Protein AF-A0A254QIM7-F1 (afdb_monomer_lite)

Sequence (101 aa):
MKIKALIISCLAGILVAGCGAAGQEIDKEASAKAVGNAQMARQIFDAAGGKFEAVSEADKAKLKEAYGGEAGVQKLWASMTNPPIGSGSMPPGAPVPPGGN

pLDDT: mean 70.05, std 21.86, range [36.47, 94.81]

Radius of gyration: 19.87 Å; chains: 1; bounding box: 61×27×46 Å

Secondary structure (DSSP, 8-state):
-----------------SS--------HHHHHHHHHHHHHHHHHHHHTTT-GGGS-HHHHHHHHHHHTSHHHHHHHHHHHHS--TTS----TTPPPPS---

Structure (mmCIF, N/CA/C/O backbone):
data_AF-A0A254QIM7-F1
#
_entry.id   AF-A0A254QIM7-F1
#
loop_
_atom_site.group_PDB
_atom_site.id
_atom_site.type_symbol
_atom_site.label_atom_id
_atom_site.label_alt_id
_atom_site.label_comp_id
_atom_site.label_asym_id
_atom_site.label_entity_id
_atom_site.label_seq_id
_atom_site.pdbx_PDB_ins_code
_atom_site.Cartn_x
_atom_site.Cartn_y
_atom_site.Cartn_z
_atom_site.occupancy
_atom_site.B_iso_or_equiv
_atom_site.auth_seq_id
_atom_site.auth_comp_id
_atom_site.auth_asym_id
_atom_site.auth_atom_id
_atom_site.pdbx_PDB_model_num
ATOM 1 N N . MET A 1 1 ? 41.458 13.959 -10.820 1.00 42.72 1 MET A N 1
ATOM 2 C CA . MET A 1 1 ? 40.086 14.520 -10.785 1.00 42.72 1 MET A CA 1
ATOM 3 C C . MET A 1 1 ? 39.725 15.074 -12.159 1.00 42.72 1 MET A C 1
ATOM 5 O O . MET A 1 1 ? 40.601 15.659 -12.777 1.00 42.72 1 MET A O 1
ATOM 9 N N . LYS A 1 2 ? 38.435 14.956 -12.525 1.00 36.47 2 LYS A N 1
ATOM 10 C CA . LYS A 1 2 ? 37.676 15.650 -13.596 1.00 36.47 2 LYS A CA 1
ATOM 11 C C . LYS A 1 2 ? 37.476 14.929 -14.951 1.00 36.47 2 LYS A C 1
ATOM 13 O O . LYS A 1 2 ? 38.257 15.063 -15.878 1.00 36.47 2 LYS A O 1
ATOM 18 N N . ILE A 1 3 ? 36.346 14.205 -14.984 1.00 42.56 3 ILE A N 1
ATOM 19 C CA . ILE A 1 3 ? 35.222 14.274 -15.945 1.00 42.56 3 ILE A CA 1
ATOM 20 C C . ILE A 1 3 ? 35.553 14.024 -17.426 1.00 42.56 3 ILE A C 1
ATOM 22 O O . ILE A 1 3 ? 35.963 14.922 -18.152 1.00 42.56 3 ILE A O 1
ATOM 26 N N . LYS A 1 4 ? 35.226 12.812 -17.897 1.00 37.50 4 LYS A N 1
ATOM 27 C CA . LYS A 1 4 ? 34.911 12.548 -19.306 1.00 37.50 4 LYS A CA 1
ATOM 28 C C . LYS A 1 4 ? 33.398 12.645 -19.482 1.00 37.50 4 LYS A C 1
ATOM 30 O O . LYS A 1 4 ? 32.671 11.721 -19.134 1.00 37.50 4 LYS A O 1
ATOM 35 N N . ALA A 1 5 ? 32.945 13.779 -20.002 1.00 45.84 5 ALA A N 1
ATOM 36 C CA . ALA A 1 5 ? 31.655 13.873 -20.661 1.00 45.84 5 ALA A CA 1
ATOM 37 C C . ALA A 1 5 ? 31.830 13.319 -22.081 1.00 45.84 5 ALA A C 1
ATOM 39 O O . ALA A 1 5 ? 32.607 13.873 -22.857 1.00 45.84 5 ALA A O 1
ATOM 40 N N . LEU A 1 6 ? 31.130 12.239 -22.423 1.00 40.03 6 LEU A N 1
ATOM 41 C CA . LEU A 1 6 ? 30.815 11.969 -23.819 1.00 40.03 6 LEU A CA 1
ATOM 42 C C . LEU A 1 6 ? 29.317 11.711 -23.932 1.00 40.03 6 LEU A C 1
ATOM 44 O O . LEU A 1 6 ? 28.758 10.805 -23.320 1.00 40.03 6 LEU A O 1
ATOM 48 N N . ILE A 1 7 ? 28.713 12.631 -24.667 1.00 47.09 7 ILE A N 1
ATOM 49 C CA . ILE A 1 7 ? 27.304 12.827 -24.955 1.00 47.09 7 ILE A CA 1
ATOM 50 C C . ILE A 1 7 ? 26.746 11.560 -25.603 1.00 47.09 7 ILE A C 1
ATOM 52 O O . ILE A 1 7 ? 27.166 11.163 -26.689 1.00 47.09 7 ILE A O 1
ATOM 56 N N . ILE A 1 8 ? 25.809 10.927 -24.900 1.00 47.56 8 ILE A N 1
ATOM 57 C CA . ILE A 1 8 ? 25.000 9.829 -25.416 1.00 47.56 8 ILE A CA 1
ATOM 58 C C . ILE A 1 8 ? 24.074 10.409 -26.481 1.00 47.56 8 ILE A C 1
ATOM 60 O O . ILE A 1 8 ? 23.322 11.352 -26.235 1.00 47.56 8 ILE A O 1
ATOM 64 N N . SER A 1 9 ? 24.200 9.837 -27.674 1.00 42.16 9 SER A N 1
ATOM 65 C CA . SER A 1 9 ? 23.369 10.057 -28.846 1.00 42.16 9 SER A CA 1
ATOM 66 C C . SER A 1 9 ? 21.892 9.889 -28.475 1.00 42.16 9 SER A C 1
ATOM 68 O O . SER A 1 9 ? 21.400 8.778 -28.296 1.00 42.16 9 SER A O 1
ATOM 70 N N . CYS A 1 10 ? 21.202 11.014 -28.308 1.00 43.44 10 CYS A N 1
ATOM 71 C CA . CYS A 1 10 ? 19.755 11.084 -28.192 1.00 43.44 10 CYS A CA 1
ATOM 72 C C . CYS A 1 10 ? 19.206 11.727 -29.464 1.00 43.44 10 CYS A C 1
ATOM 74 O O . CYS A 1 10 ? 19.767 12.704 -29.955 1.00 43.44 10 CYS A O 1
ATOM 76 N N . LEU A 1 11 ? 18.049 11.215 -29.883 1.00 45.91 11 LEU A N 1
ATOM 77 C CA . LEU A 1 11 ? 17.141 11.723 -30.915 1.00 45.91 11 LEU A CA 1
ATOM 78 C C . LEU A 1 11 ? 17.481 11.353 -32.366 1.00 45.91 11 LEU A C 1
ATOM 80 O O . LEU A 1 11 ? 18.261 12.025 -33.027 1.00 45.91 11 LEU A O 1
ATOM 84 N N . ALA A 1 12 ? 16.748 10.381 -32.915 1.00 42.22 12 ALA A N 1
ATOM 85 C CA . ALA A 1 12 ? 15.589 10.692 -33.765 1.00 42.22 12 ALA A CA 1
ATOM 86 C C . ALA A 1 12 ? 14.955 9.409 -34.340 1.00 42.22 12 ALA A C 1
ATOM 88 O O . ALA A 1 12 ? 15.630 8.593 -34.956 1.00 42.22 12 ALA A O 1
ATOM 89 N N . GLY A 1 13 ? 13.637 9.279 -34.174 1.00 38.88 13 GLY A N 1
ATOM 90 C CA . GLY A 1 13 ? 12.810 8.148 -34.616 1.00 38.88 13 GLY A CA 1
ATOM 91 C C . GLY A 1 13 ? 12.216 7.457 -33.387 1.00 38.88 13 GLY A C 1
ATOM 92 O O . GLY A 1 13 ? 12.945 6.851 -32.621 1.00 38.88 13 GLY A O 1
ATOM 93 N N . ILE A 1 14 ? 10.927 7.540 -33.072 1.00 49.31 14 ILE A N 1
ATOM 94 C CA . ILE A 1 14 ? 9.760 7.407 -33.943 1.00 49.31 14 ILE A CA 1
ATOM 95 C C . ILE A 1 14 ? 8.618 8.265 -33.383 1.00 49.31 14 ILE A C 1
ATOM 97 O O . ILE A 1 14 ? 8.361 8.314 -32.182 1.00 49.31 14 ILE A O 1
ATOM 101 N N . LEU A 1 15 ? 7.954 8.955 -34.300 1.00 43.22 15 LEU A N 1
ATOM 102 C CA . LEU A 1 15 ? 6.749 9.742 -34.110 1.00 43.22 15 LEU A CA 1
ATOM 103 C C . LEU A 1 15 ? 5.514 8.819 -34.176 1.00 43.22 15 LEU A C 1
ATOM 105 O O . LEU A 1 15 ? 5.419 8.000 -35.083 1.00 43.22 15 LEU A O 1
ATOM 109 N N . VAL A 1 16 ? 4.555 9.087 -33.280 1.00 42.09 16 VAL A N 1
ATOM 110 C CA . VAL A 1 16 ? 3.091 8.924 -33.437 1.00 42.09 16 VAL A CA 1
ATOM 111 C C . VAL A 1 16 ? 2.427 7.644 -32.885 1.00 42.09 16 VAL A C 1
ATOM 113 O O . VAL A 1 16 ? 2.447 6.577 -33.481 1.00 42.09 16 VAL A O 1
ATOM 116 N N . ALA A 1 17 ? 1.691 7.906 -31.792 1.00 43.41 17 ALA A N 1
ATOM 117 C CA . ALA A 1 17 ? 0.436 7.308 -31.318 1.00 43.41 17 ALA A CA 1
ATOM 118 C C . ALA A 1 17 ? 0.459 5.973 -30.544 1.00 43.41 17 ALA A C 1
ATOM 120 O O . ALA A 1 17 ? 0.570 4.898 -31.113 1.00 43.41 17 ALA A O 1
ATOM 121 N N . GLY A 1 18 ? 0.164 6.083 -29.238 1.00 37.78 18 GLY A N 1
ATOM 122 C CA . GLY A 1 18 ? -0.435 5.024 -28.415 1.00 37.78 18 GLY A CA 1
ATOM 123 C C . GLY A 1 18 ? 0.556 4.034 -27.804 1.00 37.78 18 GLY A C 1
ATOM 124 O O . GLY A 1 18 ? 1.156 3.237 -28.506 1.00 37.78 18 GLY A O 1
ATOM 125 N N . CYS A 1 19 ? 0.710 4.052 -26.475 1.00 47.53 19 CYS A N 1
ATOM 126 C CA . CYS A 1 19 ? 1.474 3.041 -25.726 1.00 47.53 19 CYS A CA 1
ATOM 127 C C . CYS A 1 19 ? 2.942 2.849 -26.189 1.00 47.53 19 CYS A C 1
ATOM 129 O O . CYS A 1 19 ? 3.475 1.746 -26.186 1.00 47.53 19 CYS A O 1
ATOM 131 N N . GLY A 1 20 ? 3.615 3.929 -26.590 1.00 45.00 20 GLY A N 1
ATOM 132 C CA . GLY A 1 20 ? 5.033 3.918 -26.948 1.00 45.00 20 GLY A CA 1
ATOM 133 C C . GLY A 1 20 ? 5.924 4.277 -25.762 1.00 45.00 20 GLY A C 1
ATOM 134 O O . GLY A 1 20 ? 6.293 5.436 -25.603 1.00 45.00 20 GLY A O 1
ATOM 135 N N . ALA A 1 21 ? 6.302 3.292 -24.953 1.00 43.81 21 ALA A N 1
ATOM 136 C CA . ALA A 1 21 ? 7.567 3.343 -24.231 1.00 43.81 21 ALA A CA 1
ATOM 137 C C . ALA A 1 21 ? 8.424 2.218 -24.805 1.00 43.81 21 ALA A C 1
ATOM 139 O O . ALA A 1 21 ? 8.047 1.050 -24.734 1.00 43.81 21 ALA A O 1
ATOM 140 N N . ALA A 1 22 ? 9.522 2.607 -25.455 1.00 44.88 22 ALA A N 1
ATOM 141 C CA . ALA A 1 22 ? 10.554 1.722 -25.972 1.00 44.88 22 ALA A CA 1
ATOM 142 C C . ALA A 1 22 ? 10.800 0.570 -24.995 1.00 44.88 22 ALA A C 1
ATOM 144 O O . ALA A 1 22 ? 10.869 0.823 -23.794 1.00 44.88 22 ALA A O 1
ATOM 145 N N . GLY A 1 23 ? 10.900 -0.657 -25.516 1.00 45.72 23 GLY A N 1
ATOM 146 C CA . GLY A 1 23 ? 11.129 -1.868 -24.735 1.00 45.72 23 GLY A CA 1
ATOM 147 C C . GLY A 1 23 ? 12.285 -1.688 -23.759 1.00 45.72 23 GLY A C 1
ATOM 148 O O . GLY A 1 23 ? 13.441 -1.911 -24.100 1.00 45.72 23 GLY A O 1
ATOM 149 N N . GLN A 1 24 ? 11.964 -1.264 -22.540 1.00 52.06 24 GLN A N 1
ATOM 150 C CA . GLN A 1 24 ? 12.822 -1.490 -21.403 1.00 52.06 24 GLN A CA 1
ATOM 151 C C . GLN A 1 24 ? 12.715 -2.984 -21.149 1.00 52.06 24 GLN A C 1
ATOM 153 O O . GLN A 1 24 ? 11.603 -3.520 -21.137 1.00 52.06 24 GLN A O 1
ATOM 158 N N . GLU A 1 25 ? 13.847 -3.669 -20.990 1.00 54.41 25 GLU A N 1
ATOM 159 C CA . GLU A 1 25 ? 13.815 -4.982 -20.362 1.00 54.41 25 GLU A CA 1
ATOM 160 C C . GLU A 1 25 ? 13.013 -4.826 -19.073 1.00 54.41 25 GLU A C 1
ATOM 162 O O . GLU A 1 25 ? 13.403 -4.097 -18.161 1.00 54.41 25 GLU A O 1
ATOM 167 N N . ILE A 1 26 ? 11.820 -5.418 -19.068 1.00 61.03 26 ILE A N 1
ATOM 168 C CA . ILE A 1 26 ? 10.952 -5.402 -17.909 1.00 61.03 26 ILE A CA 1
ATOM 169 C C . ILE A 1 26 ? 11.718 -6.179 -16.852 1.00 61.03 26 ILE A C 1
ATOM 171 O O . ILE A 1 26 ? 11.862 -7.399 -16.963 1.00 61.03 26 ILE A O 1
ATOM 175 N N . ASP A 1 27 ? 12.231 -5.467 -15.853 1.00 77.50 27 ASP A N 1
ATOM 176 C CA . ASP A 1 27 ? 12.780 -6.086 -14.661 1.00 77.50 27 ASP A CA 1
ATOM 177 C C . ASP A 1 27 ? 11.658 -6.938 -14.052 1.00 77.50 27 ASP A C 1
ATOM 179 O O . ASP A 1 27 ? 10.659 -6.439 -13.515 1.00 77.50 27 ASP A O 1
ATOM 183 N N . LYS A 1 28 ? 11.778 -8.255 -14.247 1.00 81.19 28 LYS A N 1
ATOM 184 C CA . LYS A 1 28 ? 10.763 -9.229 -13.845 1.00 81.19 28 LYS A CA 1
ATOM 185 C C . LYS A 1 28 ? 10.606 -9.248 -12.331 1.00 81.19 28 LYS A C 1
ATOM 187 O O . LYS A 1 28 ? 9.502 -9.488 -11.850 1.00 81.19 28 LYS A O 1
ATOM 192 N N . GLU A 1 29 ? 11.675 -8.965 -11.594 1.00 79.44 29 GLU A N 1
ATOM 193 C CA . GLU A 1 29 ? 11.671 -8.902 -10.137 1.00 79.44 29 GLU A CA 1
ATOM 194 C C . GLU A 1 29 ? 10.928 -7.655 -9.659 1.00 79.44 29 GLU A C 1
ATOM 196 O O . GLU A 1 29 ? 10.012 -7.748 -8.838 1.00 79.44 29 GLU A O 1
ATOM 201 N N . ALA A 1 30 ? 11.237 -6.496 -10.246 1.00 77.81 30 ALA A N 1
ATOM 202 C CA . ALA A 1 30 ? 10.522 -5.256 -9.966 1.00 77.81 30 ALA A CA 1
ATOM 203 C C . ALA A 1 30 ? 9.032 -5.367 -10.325 1.00 77.81 30 ALA A C 1
ATOM 205 O O . ALA A 1 30 ? 8.173 -4.883 -9.587 1.00 77.81 30 ALA A O 1
ATOM 206 N N . SER A 1 31 ? 8.712 -6.063 -11.418 1.00 80.38 31 SER A N 1
ATOM 207 C CA . SER A 1 31 ? 7.334 -6.294 -11.863 1.00 80.38 31 SER A CA 1
ATOM 208 C C . SER A 1 31 ? 6.577 -7.239 -10.938 1.00 80.38 31 SER A C 1
ATOM 210 O O . SER A 1 31 ? 5.457 -6.933 -10.536 1.00 80.38 31 SER A O 1
ATOM 212 N N . ALA A 1 32 ? 7.189 -8.357 -10.539 1.00 81.19 32 ALA A N 1
ATOM 213 C CA . ALA A 1 32 ? 6.601 -9.279 -9.572 1.00 81.19 32 ALA A CA 1
ATOM 214 C C . ALA A 1 32 ? 6.355 -8.586 -8.224 1.00 81.19 32 ALA A C 1
ATOM 216 O O . ALA A 1 32 ? 5.284 -8.734 -7.634 1.00 81.19 32 ALA A O 1
ATOM 217 N N . LYS A 1 33 ? 7.304 -7.754 -7.776 1.00 83.62 33 LYS A N 1
ATOM 218 C CA . LYS A 1 33 ? 7.154 -6.933 -6.571 1.00 83.62 33 LYS A CA 1
ATOM 219 C C . LYS A 1 33 ? 6.017 -5.919 -6.708 1.00 83.62 33 LYS A C 1
ATOM 221 O O . LYS A 1 33 ? 5.217 -5.781 -5.788 1.00 83.62 33 LYS A O 1
ATOM 226 N N . ALA A 1 34 ? 5.904 -5.241 -7.849 1.00 80.81 34 ALA A N 1
ATOM 227 C CA . ALA A 1 34 ? 4.820 -4.294 -8.103 1.00 80.81 34 ALA A CA 1
ATOM 228 C C . ALA A 1 34 ? 3.442 -4.978 -8.088 1.00 80.81 34 ALA A C 1
ATOM 230 O O . ALA A 1 34 ? 2.511 -4.459 -7.472 1.00 80.81 34 ALA A O 1
ATOM 231 N N . VAL A 1 35 ? 3.322 -6.163 -8.697 1.00 86.25 35 VAL A N 1
ATOM 232 C CA . VAL A 1 35 ? 2.091 -6.972 -8.669 1.00 86.25 35 VAL A CA 1
ATOM 233 C C . VAL A 1 35 ? 1.758 -7.411 -7.245 1.00 86.25 35 VAL A C 1
ATOM 235 O O . VAL A 1 35 ? 0.621 -7.236 -6.812 1.00 86.25 35 VAL A O 1
ATOM 238 N N . GLY A 1 36 ? 2.739 -7.919 -6.492 1.00 88.25 36 GLY A N 1
ATOM 239 C CA . GLY A 1 36 ? 2.545 -8.310 -5.094 1.00 88.25 36 GLY A CA 1
ATOM 240 C C . GLY A 1 36 ? 2.090 -7.139 -4.220 1.00 88.25 36 GLY A C 1
ATOM 241 O O . GLY A 1 36 ? 1.135 -7.267 -3.455 1.00 88.25 36 GLY A O 1
ATOM 242 N N . ASN A 1 37 ? 2.701 -5.964 -4.399 1.00 88.50 37 ASN A N 1
ATOM 243 C CA . ASN A 1 37 ? 2.306 -4.746 -3.696 1.00 88.50 37 ASN A CA 1
ATOM 244 C C . ASN A 1 37 ? 0.872 -4.322 -4.047 1.00 88.50 37 ASN A C 1
ATOM 246 O O . ASN A 1 37 ? 0.101 -3.986 -3.149 1.00 88.50 37 ASN A O 1
ATOM 250 N N . ALA A 1 38 ? 0.492 -4.385 -5.327 1.00 87.19 38 ALA A N 1
ATOM 251 C CA . ALA A 1 38 ? -0.858 -4.050 -5.775 1.00 87.19 38 ALA A CA 1
ATOM 252 C C . ALA A 1 38 ? -1.917 -5.027 -5.236 1.00 87.19 38 ALA A C 1
ATOM 254 O O . ALA A 1 38 ? -2.981 -4.595 -4.795 1.00 87.19 38 ALA A O 1
ATOM 255 N N . GLN A 1 39 ? -1.624 -6.331 -5.221 1.00 91.81 39 GLN A N 1
ATOM 256 C CA . GLN A 1 39 ? -2.510 -7.349 -4.647 1.00 91.81 39 GLN A CA 1
ATOM 257 C C . GLN A 1 39 ? -2.706 -7.138 -3.144 1.00 91.81 39 GLN A C 1
ATOM 259 O O . GLN A 1 39 ? -3.838 -7.140 -2.663 1.00 91.81 39 GLN A O 1
ATOM 264 N N . MET A 1 40 ? -1.616 -6.896 -2.415 1.00 93.94 40 MET A N 1
ATOM 265 C CA . MET A 1 40 ? -1.640 -6.598 -0.984 1.00 93.94 40 MET A CA 1
ATOM 266 C C . MET A 1 40 ? -2.455 -5.333 -0.691 1.00 93.94 40 MET A C 1
ATOM 268 O O . MET A 1 40 ? -3.350 -5.358 0.153 1.00 93.94 40 MET A O 1
ATOM 272 N N . ALA A 1 41 ? -2.227 -4.252 -1.440 1.00 92.19 41 ALA A N 1
ATOM 273 C CA . ALA A 1 41 ? -3.000 -3.025 -1.303 1.00 92.19 41 ALA A CA 1
ATOM 274 C C . ALA A 1 41 ? -4.494 -3.234 -1.563 1.00 92.19 41 ALA A C 1
ATOM 276 O O . ALA A 1 41 ? -5.322 -2.709 -0.819 1.00 92.19 41 ALA A O 1
ATOM 277 N N . ARG A 1 42 ? -4.845 -4.032 -2.580 1.00 90.19 42 ARG A N 1
ATOM 278 C CA . ARG A 1 42 ? -6.241 -4.334 -2.894 1.00 90.19 42 ARG A CA 1
ATOM 279 C C . ARG A 1 42 ? -6.914 -5.146 -1.791 1.00 90.19 42 ARG A C 1
ATOM 281 O O . ARG A 1 42 ? -8.016 -4.797 -1.388 1.00 90.19 42 ARG A O 1
ATOM 288 N N . GLN A 1 43 ? -6.238 -6.159 -1.253 1.00 91.75 43 GLN A N 1
ATOM 289 C CA . GLN A 1 43 ? -6.748 -6.940 -0.122 1.00 91.75 43 GLN A CA 1
ATOM 290 C C . GLN A 1 43 ? -6.999 -6.065 1.108 1.00 91.75 43 GLN A C 1
ATOM 292 O O . GLN A 1 43 ? -8.045 -6.183 1.739 1.00 91.75 43 GLN A O 1
ATOM 297 N N . ILE A 1 44 ? -6.070 -5.157 1.423 1.00 92.69 44 ILE A N 1
ATOM 298 C CA . ILE A 1 44 ? -6.225 -4.217 2.539 1.00 92.69 44 ILE A CA 1
ATOM 299 C C . ILE A 1 44 ? -7.399 -3.264 2.281 1.00 92.69 44 ILE A C 1
ATOM 301 O O . ILE A 1 44 ? -8.199 -3.013 3.181 1.00 92.69 44 ILE A O 1
ATOM 305 N N . PHE A 1 45 ? -7.533 -2.754 1.056 1.00 92.75 45 PHE A N 1
ATOM 306 C CA . PHE A 1 45 ? -8.645 -1.891 0.666 1.00 92.75 45 PHE A CA 1
ATOM 307 C C . PHE A 1 45 ? -9.998 -2.598 0.807 1.00 92.75 45 PHE A C 1
ATOM 309 O O . PHE A 1 45 ? -10.916 -2.039 1.405 1.00 92.75 45 PHE A O 1
ATOM 316 N N . ASP A 1 46 ? -10.112 -3.830 0.307 1.00 89.75 46 ASP A N 1
ATOM 317 C CA . ASP A 1 46 ? -11.342 -4.621 0.376 1.00 89.75 46 ASP A CA 1
ATOM 318 C C . ASP A 1 46 ? -11.683 -5.003 1.828 1.00 89.75 46 ASP A C 1
ATOM 320 O O . ASP A 1 46 ? -12.828 -4.844 2.250 1.00 89.75 46 ASP A O 1
ATOM 324 N N . ALA A 1 47 ? -10.691 -5.408 2.631 1.00 90.81 47 ALA A N 1
ATOM 325 C CA . ALA A 1 47 ? -10.872 -5.715 4.053 1.00 90.81 47 ALA A CA 1
ATOM 326 C C . ALA A 1 47 ? -11.322 -4.492 4.871 1.00 90.81 47 ALA A C 1
ATOM 328 O O . ALA A 1 47 ? -12.129 -4.616 5.790 1.00 90.81 47 ALA A O 1
ATOM 329 N N . ALA A 1 48 ? -10.838 -3.301 4.513 1.00 91.56 48 ALA A N 1
ATOM 330 C CA . ALA A 1 48 ? -11.230 -2.039 5.130 1.00 91.56 48 ALA A CA 1
ATOM 331 C C . ALA A 1 48 ? -12.546 -1.463 4.563 1.00 91.56 48 ALA A C 1
ATOM 333 O O . ALA A 1 48 ? -12.966 -0.370 4.956 1.00 91.56 48 ALA A O 1
ATOM 334 N N . GLY A 1 49 ? -13.192 -2.146 3.608 1.00 88.38 49 GLY A N 1
ATOM 335 C CA . GLY A 1 49 ? -14.397 -1.658 2.931 1.00 88.38 49 GLY A CA 1
ATOM 336 C C . GLY A 1 49 ? -14.181 -0.320 2.214 1.00 88.38 49 GLY A C 1
ATOM 337 O O . GLY A 1 49 ? -15.071 0.529 2.198 1.00 88.38 49 GLY A O 1
ATOM 338 N N . GLY A 1 50 ? -12.967 -0.089 1.711 1.00 86.56 50 GLY A N 1
ATOM 339 C CA . GLY A 1 50 ? -12.535 1.158 1.083 1.00 86.56 50 GLY A CA 1
ATOM 340 C C . GLY A 1 50 ? -12.261 2.322 2.043 1.00 86.56 50 GLY A C 1
ATOM 341 O O . GLY A 1 50 ? -11.835 3.392 1.605 1.00 86.56 50 GLY A O 1
ATOM 342 N N . LYS A 1 51 ? -12.450 2.145 3.357 1.00 90.06 51 LYS A N 1
ATOM 343 C CA . LYS A 1 51 ? -12.260 3.205 4.357 1.00 90.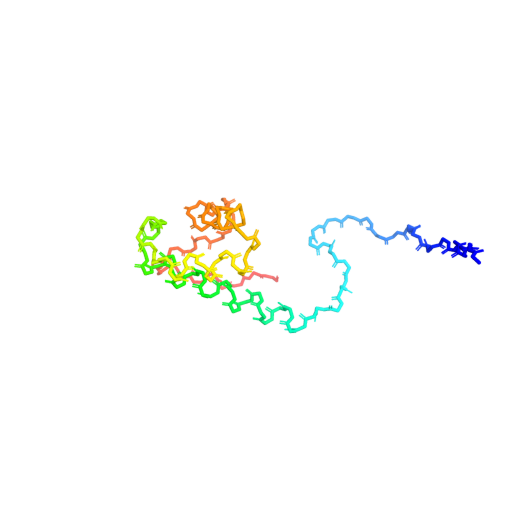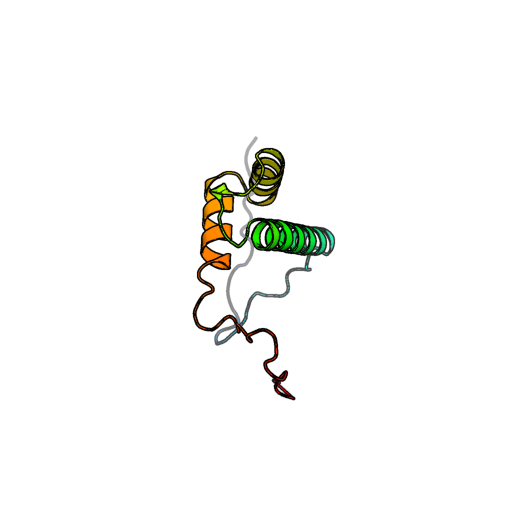06 51 LYS A CA 1
ATOM 344 C C . LYS A 1 51 ? -10.846 3.160 4.919 1.00 90.06 51 LYS A C 1
ATOM 346 O O . LYS A 1 51 ? -10.517 2.272 5.697 1.00 90.06 51 LYS A O 1
ATOM 351 N N . PHE A 1 52 ? -10.015 4.147 4.589 1.00 87.81 52 PHE A N 1
ATOM 352 C CA . PHE A 1 52 ? -8.627 4.183 5.070 1.00 87.81 52 PHE A CA 1
ATOM 353 C C . PHE A 1 52 ? -8.514 4.196 6.606 1.00 87.81 52 PHE A C 1
ATOM 355 O O . PHE A 1 52 ? -7.574 3.650 7.178 1.00 87.81 52 PHE A O 1
ATOM 362 N N . GLU A 1 53 ? -9.505 4.771 7.288 1.00 91.94 53 GLU A N 1
ATOM 363 C CA . GLU A 1 53 ? -9.586 4.812 8.752 1.00 91.94 53 GLU A CA 1
ATOM 364 C C . GLU A 1 53 ? -9.760 3.422 9.384 1.00 91.94 53 GLU A C 1
ATOM 366 O O . GLU A 1 53 ? -9.339 3.214 10.518 1.00 91.94 53 GLU A O 1
ATOM 371 N N . ALA A 1 54 ? -10.331 2.463 8.645 1.00 92.44 54 ALA A N 1
ATOM 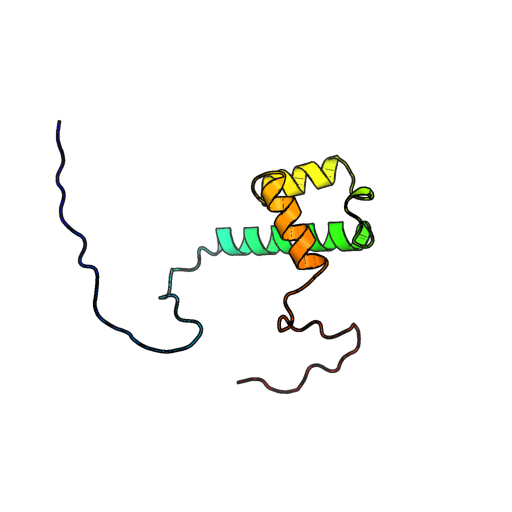372 C CA . ALA A 1 54 ? -10.520 1.083 9.091 1.00 92.44 54 ALA A CA 1
ATOM 373 C C . ALA A 1 54 ? -9.276 0.200 8.873 1.00 92.44 54 ALA A C 1
ATOM 375 O O . ALA A 1 54 ? -9.263 -0.959 9.285 1.00 92.44 54 ALA A O 1
ATOM 376 N N . VAL A 1 55 ? -8.226 0.727 8.234 1.00 93.50 55 VAL A N 1
ATOM 377 C CA . VAL A 1 55 ? -6.966 0.005 8.023 1.00 93.50 55 VAL A CA 1
ATOM 378 C C . VAL A 1 55 ? -6.174 -0.047 9.329 1.00 93.50 55 VAL A C 1
ATOM 380 O O . VAL A 1 55 ? -6.017 0.966 10.015 1.00 93.50 55 VAL A O 1
ATOM 383 N N . SER A 1 56 ? -5.630 -1.221 9.654 1.00 94.44 56 SER A N 1
ATOM 384 C CA . SER A 1 56 ? -4.775 -1.399 10.828 1.00 94.44 56 SER A CA 1
ATOM 385 C C . SER A 1 56 ? -3.483 -0.573 10.720 1.00 94.44 56 SER A C 1
ATOM 387 O O . SER A 1 56 ? -2.966 -0.340 9.627 1.00 94.44 56 SER A O 1
ATOM 389 N N . GLU A 1 57 ? -2.906 -0.160 11.850 1.00 94.00 57 GLU A N 1
ATOM 390 C CA . GLU A 1 57 ? -1.621 0.561 11.853 1.00 94.00 57 GLU A CA 1
ATOM 391 C C . GLU A 1 57 ? -0.488 -0.266 11.216 1.00 94.00 57 GLU A C 1
ATOM 393 O O . GLU A 1 57 ? 0.361 0.276 10.507 1.00 94.00 57 GLU A O 1
ATOM 398 N N . ALA A 1 58 ? -0.518 -1.592 11.391 1.00 93.69 58 ALA A N 1
ATOM 399 C CA . ALA A 1 58 ? 0.437 -2.502 10.765 1.00 93.69 58 ALA A CA 1
ATOM 400 C C . ALA A 1 58 ? 0.320 -2.495 9.231 1.00 93.69 58 ALA A C 1
ATOM 402 O O . ALA A 1 58 ? 1.329 -2.468 8.529 1.00 93.69 58 ALA A O 1
ATOM 403 N N . ASP A 1 59 ? -0.899 -2.479 8.694 1.00 93.88 59 ASP A N 1
ATOM 404 C CA . ASP A 1 59 ? -1.117 -2.456 7.247 1.00 93.88 59 ASP A CA 1
ATOM 405 C C . ASP A 1 59 ? -0.867 -1.068 6.652 1.00 93.88 59 ASP A C 1
ATOM 407 O O . ASP A 1 59 ? -0.304 -0.962 5.562 1.00 93.88 59 ASP A O 1
ATOM 411 N N . LYS A 1 60 ? -1.150 0.011 7.395 1.00 92.75 60 LYS A N 1
ATOM 412 C CA . LYS A 1 60 ? -0.714 1.367 7.023 1.00 92.75 60 LYS A CA 1
ATOM 413 C C . LYS A 1 60 ? 0.807 1.447 6.894 1.00 92.75 60 LYS A C 1
ATOM 415 O O . LYS A 1 60 ? 1.292 2.081 5.958 1.00 92.75 60 LYS A O 1
ATOM 420 N N . ALA A 1 61 ? 1.560 0.804 7.787 1.00 94.69 61 ALA A N 1
ATOM 421 C CA . ALA A 1 61 ? 3.019 0.757 7.701 1.00 94.69 61 ALA A CA 1
ATOM 422 C C . ALA A 1 61 ? 3.498 0.014 6.442 1.00 94.69 61 ALA A C 1
ATOM 424 O O . ALA A 1 61 ? 4.314 0.558 5.699 1.00 94.69 61 ALA A O 1
ATOM 425 N N . LYS A 1 62 ? 2.927 -1.161 6.137 1.00 93.12 62 LYS A N 1
ATOM 426 C CA . LYS A 1 62 ? 3.241 -1.917 4.906 1.00 93.12 62 LYS A CA 1
ATOM 427 C C . LYS A 1 62 ? 2.948 -1.110 3.641 1.00 93.12 62 LYS A C 1
ATOM 429 O O . LYS A 1 62 ? 3.755 -1.086 2.716 1.00 93.12 62 LYS A O 1
ATOM 434 N N . LEU A 1 63 ? 1.813 -0.411 3.607 1.00 93.50 63 LEU A N 1
ATOM 435 C CA . LEU A 1 63 ? 1.452 0.463 2.490 1.00 93.50 63 LEU A CA 1
ATOM 436 C C . LEU A 1 63 ? 2.444 1.625 2.349 1.00 93.50 63 LEU A C 1
ATOM 438 O O . LEU A 1 63 ? 2.879 1.931 1.241 1.00 93.50 63 LEU A O 1
ATOM 442 N N . LYS A 1 64 ? 2.843 2.256 3.460 1.00 94.81 64 LYS A N 1
ATOM 443 C CA . LYS A 1 64 ? 3.848 3.330 3.451 1.00 94.81 64 LYS A CA 1
ATOM 444 C C . LYS A 1 64 ? 5.194 2.822 2.932 1.00 94.81 64 LYS A C 1
ATOM 446 O O . LYS A 1 64 ? 5.809 3.499 2.115 1.00 94.81 64 LYS A O 1
ATOM 451 N N . GLU A 1 65 ? 5.629 1.636 3.339 1.00 93.69 65 GLU A N 1
ATOM 452 C CA . GLU A 1 65 ? 6.865 1.026 2.837 1.00 93.69 65 GLU A CA 1
ATOM 453 C C . GLU A 1 65 ? 6.790 0.736 1.330 1.00 93.69 65 GLU A C 1
ATOM 455 O O . GLU A 1 65 ? 7.699 1.086 0.578 1.00 93.69 65 GLU A O 1
ATOM 460 N N . ALA A 1 66 ? 5.678 0.163 0.868 1.00 91.62 66 ALA A N 1
ATOM 461 C CA . ALA A 1 66 ? 5.508 -0.238 -0.524 1.00 91.62 66 ALA A CA 1
ATOM 462 C C . ALA A 1 66 ? 5.333 0.938 -1.501 1.00 91.62 66 ALA A C 1
ATOM 464 O O . ALA A 1 66 ? 5.703 0.811 -2.669 1.00 91.62 66 ALA A O 1
ATOM 465 N N . TYR A 1 67 ? 4.779 2.068 -1.047 1.00 90.81 67 TYR A N 1
ATOM 466 C CA . TYR A 1 67 ? 4.379 3.183 -1.916 1.00 90.81 67 TYR A CA 1
ATOM 467 C C . TYR A 1 67 ? 5.128 4.498 -1.654 1.00 90.81 67 TYR A C 1
ATOM 469 O O . TYR A 1 67 ? 4.786 5.519 -2.244 1.00 90.81 67 TYR A O 1
ATOM 477 N N . GLY A 1 68 ? 6.177 4.498 -0.828 1.00 89.88 68 GLY A N 1
ATOM 478 C CA . GLY A 1 68 ? 7.021 5.684 -0.627 1.00 89.88 68 GLY A CA 1
ATOM 479 C C . GLY A 1 68 ? 6.448 6.688 0.377 1.00 89.88 68 GLY A C 1
ATOM 480 O O . GLY A 1 68 ? 6.531 7.900 0.187 1.00 89.88 68 GLY A O 1
ATOM 481 N N . GLY A 1 69 ? 5.859 6.180 1.455 1.00 93.00 69 GLY A N 1
ATOM 482 C CA . GLY A 1 69 ? 5.330 6.961 2.564 1.00 93.00 69 GLY A CA 1
ATOM 483 C C . GLY A 1 69 ? 3.888 7.417 2.362 1.00 93.00 69 GLY A C 1
ATOM 484 O O . GLY A 1 69 ? 3.156 6.940 1.497 1.00 93.00 69 GLY A O 1
ATOM 485 N N . GLU A 1 70 ? 3.456 8.352 3.204 1.00 90.88 70 GLU A N 1
ATOM 486 C CA . GLU A 1 70 ? 2.046 8.735 3.327 1.00 90.88 70 GLU A CA 1
ATOM 487 C C . GLU A 1 70 ? 1.458 9.336 2.045 1.00 90.88 70 GLU A C 1
ATOM 489 O O . GLU A 1 70 ? 0.352 8.977 1.647 1.00 90.88 70 GLU A O 1
ATOM 494 N N . ALA A 1 71 ? 2.227 10.172 1.344 1.00 91.19 71 ALA A N 1
ATOM 495 C CA . ALA A 1 71 ? 1.800 10.770 0.081 1.00 91.19 71 ALA A CA 1
ATOM 496 C C . ALA A 1 71 ? 1.557 9.717 -1.015 1.00 91.19 71 ALA A C 1
ATOM 498 O O . ALA A 1 71 ? 0.650 9.864 -1.836 1.00 91.19 71 ALA A O 1
ATOM 499 N N . GLY A 1 72 ? 2.355 8.647 -1.034 1.00 89.88 72 GLY A N 1
ATOM 500 C CA . GLY A 1 72 ? 2.167 7.536 -1.961 1.00 89.88 72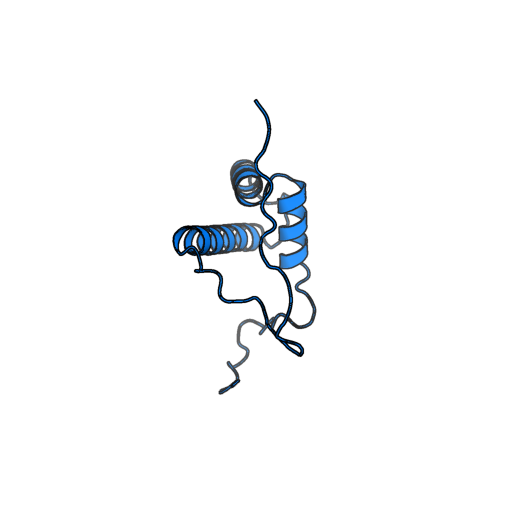 GLY A CA 1
ATOM 501 C C . GLY A 1 72 ? 0.924 6.717 -1.640 1.00 89.88 72 GLY A C 1
ATOM 502 O O . GLY A 1 72 ? 0.128 6.426 -2.533 1.00 89.88 72 GLY A O 1
ATOM 503 N N . VAL A 1 73 ? 0.704 6.433 -0.354 1.00 92.44 73 VAL A N 1
ATOM 504 C CA . VAL A 1 73 ? -0.498 5.732 0.117 1.00 92.44 73 VAL A CA 1
ATOM 505 C C . VAL A 1 73 ? -1.765 6.527 -0.185 1.00 92.44 73 VAL A C 1
ATOM 507 O O . VAL A 1 73 ? -2.736 5.945 -0.653 1.00 92.44 73 VAL A O 1
ATOM 510 N N . GLN A 1 74 ? -1.763 7.849 -0.006 1.00 90.81 74 GLN A N 1
ATOM 511 C CA . GLN A 1 74 ? -2.909 8.697 -0.357 1.00 90.81 74 GLN A CA 1
ATOM 512 C C . GLN A 1 74 ? -3.227 8.658 -1.858 1.00 90.81 74 GLN A C 1
ATOM 514 O O . GLN A 1 74 ? -4.391 8.522 -2.231 1.00 90.81 74 GLN A O 1
ATOM 519 N N . LYS A 1 75 ? -2.208 8.725 -2.730 1.00 87.06 75 LYS A N 1
ATOM 520 C CA . LYS A 1 75 ? -2.393 8.612 -4.190 1.00 87.06 75 LYS A CA 1
ATOM 521 C C . LYS A 1 75 ? -2.968 7.255 -4.588 1.00 87.06 75 LYS A C 1
ATOM 523 O O . LYS A 1 75 ? -3.878 7.197 -5.411 1.00 87.06 75 LYS A O 1
ATOM 528 N N . LEU A 1 76 ? -2.458 6.184 -3.984 1.00 89.75 76 LEU A N 1
ATOM 529 C CA . LEU A 1 76 ? -2.972 4.828 -4.160 1.00 89.75 76 LEU A CA 1
ATOM 530 C C . LEU A 1 76 ? -4.428 4.716 -3.689 1.00 89.75 76 LEU A C 1
ATOM 532 O O . LEU A 1 76 ? -5.271 4.172 -4.394 1.00 89.75 76 LEU A O 1
ATOM 536 N N . TRP A 1 77 ? -4.750 5.245 -2.511 1.00 89.94 77 TRP A N 1
ATOM 537 C CA . TRP A 1 77 ? -6.108 5.166 -1.980 1.00 89.94 77 TRP A CA 1
ATOM 538 C C . TRP A 1 77 ? -7.099 5.943 -2.845 1.00 89.94 77 TRP A C 1
ATOM 540 O O . TRP A 1 77 ? -8.188 5.450 -3.143 1.00 89.94 77 TRP A O 1
ATOM 550 N N . ALA A 1 78 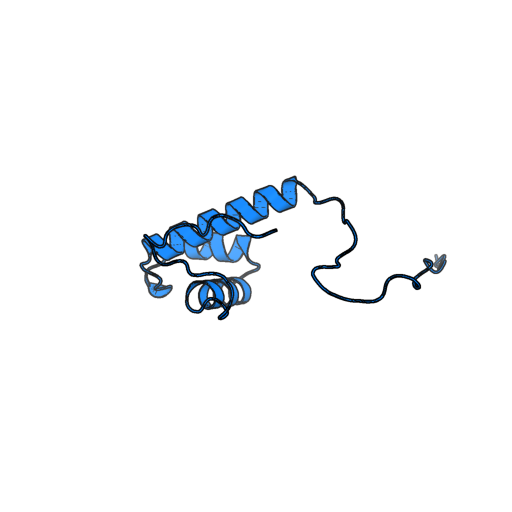? -6.698 7.128 -3.311 1.00 88.25 78 ALA A N 1
ATOM 551 C CA . ALA A 1 78 ? -7.489 7.940 -4.224 1.00 88.25 78 ALA A CA 1
ATOM 552 C C . ALA A 1 78 ? -7.746 7.216 -5.554 1.00 88.25 78 ALA A C 1
ATOM 554 O O . ALA A 1 78 ? -8.877 7.242 -6.034 1.00 88.25 78 ALA A O 1
ATOM 555 N N . SER A 1 79 ? -6.745 6.523 -6.114 1.00 84.38 79 SER A N 1
ATOM 556 C CA . SER A 1 79 ? -6.909 5.772 -7.367 1.00 84.38 79 SER A CA 1
ATOM 557 C C . SER A 1 79 ? -7.788 4.527 -7.219 1.00 84.38 79 SER A C 1
ATOM 559 O O . SER A 1 79 ? -8.504 4.181 -8.154 1.00 84.38 79 SER A O 1
ATOM 561 N N . MET A 1 80 ? -7.784 3.875 -6.051 1.00 85.50 80 MET A N 1
ATOM 562 C CA . MET A 1 80 ? -8.669 2.736 -5.770 1.00 85.50 80 MET A CA 1
ATOM 563 C C . MET A 1 80 ? -10.110 3.160 -5.465 1.00 85.50 80 MET A C 1
ATOM 565 O O . MET A 1 80 ? -11.041 2.423 -5.782 1.00 85.50 80 MET A O 1
ATOM 569 N N . THR A 1 81 ? -10.294 4.334 -4.856 1.00 85.62 81 THR A N 1
ATOM 570 C CA . THR A 1 81 ? -11.618 4.873 -4.497 1.00 85.62 81 THR A CA 1
ATOM 571 C C . THR A 1 81 ? -12.307 5.520 -5.699 1.00 85.62 81 THR A C 1
ATOM 573 O O . THR A 1 81 ? -13.507 5.351 -5.883 1.00 85.62 81 THR A O 1
ATOM 576 N N . ASN A 1 82 ? -11.547 6.236 -6.530 1.00 77.94 82 ASN A N 1
ATOM 577 C CA . ASN A 1 82 ? -12.024 6.909 -7.734 1.00 77.94 82 ASN A CA 1
ATOM 578 C C . ASN A 1 82 ? -11.160 6.464 -8.920 1.00 77.94 82 ASN A C 1
ATOM 580 O O . ASN A 1 82 ? -10.240 7.190 -9.316 1.00 77.94 82 ASN A O 1
ATOM 584 N N . PRO A 1 83 ? -11.405 5.265 -9.477 1.00 64.75 83 PRO A N 1
ATOM 585 C CA . PRO A 1 83 ? -10.676 4.827 -10.654 1.00 64.75 83 PRO A CA 1
ATOM 586 C C . PRO A 1 83 ? -10.911 5.830 -11.797 1.00 64.75 83 PRO A C 1
ATOM 588 O O . PRO A 1 83 ? -12.040 6.301 -11.971 1.00 64.75 83 PRO A O 1
ATOM 591 N N . PRO A 1 84 ? -9.875 6.194 -12.577 1.00 54.69 84 PRO A N 1
ATOM 592 C CA . PRO A 1 84 ? -10.050 7.094 -13.709 1.00 54.69 84 PRO A CA 1
ATOM 593 C C . PRO A 1 84 ? -11.107 6.515 -14.653 1.00 54.69 84 PRO A C 1
ATOM 595 O O . PRO A 1 84 ? -11.061 5.330 -14.989 1.00 54.69 84 PRO A O 1
ATOM 598 N N . ILE A 1 85 ? -12.071 7.349 -15.055 1.00 47.22 85 ILE A N 1
ATOM 599 C CA . ILE A 1 85 ? -13.150 6.974 -15.976 1.00 47.22 85 ILE A CA 1
ATOM 600 C C . ILE A 1 85 ? -12.495 6.481 -17.276 1.00 47.22 85 ILE A C 1
ATOM 602 O O . ILE A 1 85 ? -11.937 7.274 -18.029 1.00 47.22 85 ILE A O 1
ATOM 606 N N . GLY A 1 86 ? -12.495 5.162 -17.488 1.00 49.41 86 GLY A N 1
ATOM 607 C CA . GLY A 1 86 ? -11.782 4.488 -18.582 1.00 49.41 86 GLY A CA 1
ATOM 608 C C . GLY A 1 86 ? -10.943 3.279 -18.146 1.00 49.41 86 GLY A C 1
ATOM 609 O O . GLY A 1 86 ? -10.741 2.366 -18.942 1.00 49.41 86 GLY A O 1
ATOM 610 N N . SER A 1 87 ? -10.528 3.200 -16.878 1.00 48.69 87 SER A N 1
ATOM 611 C CA . SER A 1 87 ? -9.990 1.964 -16.296 1.00 48.69 87 SER A CA 1
ATOM 612 C C . SER A 1 87 ? -11.162 1.065 -15.940 1.00 48.69 87 SER A C 1
ATOM 614 O O . SER A 1 87 ? -11.773 1.238 -14.888 1.00 48.69 87 SER A O 1
ATOM 616 N N . GLY A 1 88 ? -11.519 0.178 -16.873 1.00 44.75 88 GLY A N 1
ATOM 617 C CA . GLY A 1 88 ? -12.684 -0.703 -16.846 1.00 44.75 88 GLY A CA 1
ATOM 618 C C . GLY A 1 88 ? -13.037 -1.229 -15.459 1.00 44.75 88 GLY A C 1
ATOM 619 O O . GLY A 1 88 ? -12.595 -2.296 -15.044 1.00 44.75 88 GLY A O 1
ATOM 620 N N . SER A 1 89 ? -13.904 -0.499 -14.766 1.00 44.38 89 SER A N 1
ATOM 621 C CA . SER A 1 89 ? -14.707 -1.061 -13.697 1.00 44.38 89 SER A CA 1
ATOM 622 C C . SER A 1 89 ? -15.768 -1.891 -14.401 1.00 44.38 89 SER A C 1
ATOM 624 O O . SER A 1 89 ? -16.867 -1.410 -14.658 1.00 44.38 89 SER A O 1
ATOM 626 N N . MET A 1 90 ? -15.420 -3.113 -14.808 1.00 46.31 90 MET A N 1
ATOM 627 C CA . MET A 1 90 ? -16.463 -4.106 -15.007 1.00 46.31 90 MET A CA 1
ATOM 628 C C . MET A 1 90 ? -17.028 -4.385 -13.609 1.00 46.31 90 MET A C 1
ATOM 630 O O . MET A 1 90 ? -16.274 -4.829 -12.739 1.00 46.31 90 MET A O 1
ATOM 634 N N . PRO A 1 91 ? -18.305 -4.061 -13.338 1.00 49.16 91 PRO A N 1
ATOM 635 C CA . PRO A 1 91 ? -18.923 -4.426 -12.074 1.00 49.16 91 PRO A CA 1
ATOM 636 C C . PRO A 1 91 ? -18.843 -5.952 -11.886 1.00 49.16 91 PRO A C 1
ATOM 638 O O . PRO A 1 91 ? -18.825 -6.683 -12.884 1.00 49.16 91 PRO A O 1
ATOM 641 N N . PRO A 1 92 ? -18.802 -6.459 -10.639 1.00 43.91 92 PRO A N 1
ATOM 642 C CA . PRO A 1 92 ? -18.808 -7.897 -10.386 1.00 43.91 92 PRO A CA 1
ATOM 643 C C . PRO A 1 92 ? -20.031 -8.529 -11.070 1.00 43.91 92 PRO A C 1
ATOM 645 O O . PRO A 1 92 ? -21.164 -8.235 -10.697 1.00 43.91 92 PRO A O 1
ATOM 648 N N . GLY A 1 93 ? -19.804 -9.343 -12.107 1.00 48.00 93 GLY A N 1
ATOM 649 C CA . GLY A 1 93 ? -20.858 -9.984 -12.907 1.00 48.00 93 GLY A CA 1
ATOM 650 C C . GLY A 1 93 ? -21.069 -9.435 -14.325 1.00 48.00 93 GLY A C 1
ATOM 651 O O . GLY A 1 93 ? -21.906 -9.974 -15.047 1.00 48.00 93 GLY A O 1
ATOM 652 N N . ALA A 1 94 ? -20.327 -8.413 -14.767 1.00 47.28 94 ALA A N 1
ATOM 653 C CA . ALA A 1 94 ? -20.351 -8.026 -16.178 1.00 47.28 94 ALA A CA 1
ATOM 654 C C . ALA A 1 94 ? -19.690 -9.124 -17.040 1.00 47.28 94 ALA A C 1
ATOM 656 O O . ALA A 1 94 ? -18.584 -9.564 -16.711 1.00 47.28 94 ALA A O 1
ATOM 657 N N . PRO A 1 95 ? -20.337 -9.592 -18.126 1.00 43.28 95 PRO A N 1
ATOM 658 C CA . PRO A 1 95 ? -19.719 -10.550 -19.029 1.00 43.28 95 PRO A CA 1
ATOM 659 C C . PRO A 1 95 ? -18.453 -9.928 -19.619 1.00 43.28 95 PRO A C 1
ATOM 661 O O . PRO A 1 95 ? -18.491 -8.814 -20.141 1.00 43.28 95 PRO A O 1
ATOM 664 N N . VAL A 1 96 ? -17.337 -10.656 -19.538 1.00 58.09 96 VAL A N 1
ATOM 665 C CA . VAL A 1 96 ? -16.124 -10.321 -20.288 1.00 58.09 96 VAL A CA 1
ATOM 666 C C . VAL A 1 96 ? -16.505 -10.191 -21.767 1.00 58.09 96 VAL A C 1
ATOM 668 O O . VAL A 1 96 ? -17.007 -11.165 -22.336 1.00 58.09 96 VAL A O 1
ATOM 671 N N . PRO A 1 97 ? -16.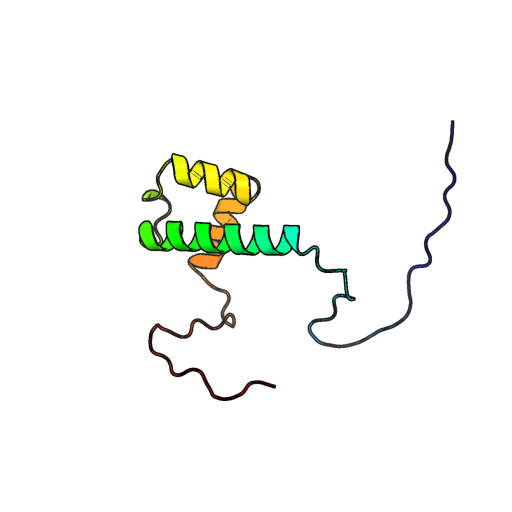330 -9.017 -22.403 1.00 47.69 97 PRO A N 1
ATOM 672 C CA . PRO A 1 97 ? -16.605 -8.896 -23.823 1.00 47.69 97 PRO A CA 1
ATOM 673 C C . PRO A 1 97 ? -15.625 -9.807 -24.577 1.00 47.69 97 PRO A C 1
ATOM 675 O O . PRO A 1 97 ? -14.416 -9.742 -24.329 1.00 47.69 97 PRO A O 1
ATOM 678 N N . PRO A 1 98 ? -16.111 -10.692 -25.465 1.00 50.34 98 PRO A N 1
ATOM 679 C CA . PRO A 1 98 ? -15.233 -11.544 -26.240 1.00 50.34 98 PRO A CA 1
ATOM 680 C C . PRO A 1 98 ? -14.533 -10.680 -27.292 1.00 50.34 98 PRO A C 1
ATOM 682 O O . PRO A 1 98 ? -15.128 -10.301 -28.296 1.00 50.34 98 PRO A O 1
ATOM 685 N N . GLY A 1 99 ? -13.260 -10.380 -27.050 1.00 56.47 99 GLY A N 1
ATOM 686 C CA . GLY A 1 99 ? -12.360 -9.799 -28.041 1.00 56.47 99 GLY A CA 1
ATOM 687 C C . GLY A 1 99 ? -12.069 -8.313 -27.846 1.00 56.47 99 GLY A C 1
ATOM 688 O O . GLY A 1 99 ? -12.956 -7.465 -27.849 1.00 56.47 99 GLY A O 1
ATOM 689 N N . GLY A 1 100 ? -10.781 -8.005 -27.753 1.00 39.62 100 GLY A N 1
ATOM 690 C CA . GLY A 1 100 ? -10.245 -6.658 -27.875 1.00 39.62 100 GLY A CA 1
ATOM 691 C C . GLY A 1 100 ? -8.794 -6.748 -28.329 1.00 39.62 100 GLY A C 1
ATOM 692 O O . GLY A 1 100 ? -7.931 -6.860 -27.470 1.00 39.62 100 GLY A O 1
ATOM 693 N N . ASN A 1 101 ? -8.630 -6.799 -29.660 1.00 40.94 101 ASN A N 1
ATOM 694 C CA . ASN A 1 101 ? -7.422 -6.772 -30.514 1.00 40.94 101 ASN A CA 1
ATOM 695 C C . ASN A 1 101 ? -6.038 -6.861 -29.858 1.00 40.94 101 ASN A C 1
ATOM 697 O O . ASN A 1 101 ? -5.640 -5.894 -29.174 1.00 40.94 101 ASN A O 1
#

Foldseek 3Di:
DDDDDDDDDDDDDDDDDDDDDPDDPPPVVVVVLVVVLLVLLVVQCVVQVLDPVSGDPVSLVVNCVSQVHDVRSVVVSCCVVDPPPPPDPPDVPRDDPPDDD